Protein AF-A0AAW2HAX3-F1 (afdb_monomer_lite)

Foldseek 3Di:
DWAWEQEPVGIDTDDFDQQDFQLNVLVVPDDPPQDDKWKWKAAPRDIDTDDRRHGLVVVLVVCPPSSVRIHIYIDRDPDDPPPPVCVVVVVVVVDDD

InterPro domains:
  IPR000159 Ras-associating domain [PS50200] (38-79)
  IPR029071 Ubiquitin-like domain superfamily [SSF54236] (14-76)
  IPR047163 Apoptosis-stimulating of p53 protein 1/2 [PTHR24131] (7-83)
  IPR048942 Apoptosis-stimulating of p53 protein 2-like, RA domain [PF21801] (2-76)

pLDDT: mean 79.88, std 16.58, range [43.25, 94.44]

Secondary structure (DSSP, 8-state):
-EEEEE-SS-EEEEE--TT--HHHHHHHHS-TT---EEEEEEETTEEEEPPTTS-HHHHHHHHGGGGGGEEEEEEE----TT-TTTHHHHHHHT---

Structure (mmCIF, N/CA/C/O backbone):
data_AF-A0AAW2HAX3-F1
#
_entry.id   AF-A0AAW2HAX3-F1
#
loop_
_atom_site.group_PDB
_atom_site.id
_atom_site.type_symbol
_atom_site.label_atom_id
_atom_site.label_alt_id
_atom_site.label_comp_id
_atom_site.label_asym_id
_atom_site.label_entity_id
_atom_site.label_seq_id
_atom_site.pdbx_PDB_ins_code
_atom_site.Cartn_x
_atom_site.Cartn_y
_atom_site.Cartn_z
_atom_site.occupancy
_atom_site.B_iso_or_equiv
_atom_site.auth_seq_id
_atom_site.auth_comp_id
_atom_site.auth_asym_id
_atom_site.auth_atom_id
_atom_site.pdbx_PDB_model_num
ATOM 1 N N . MET A 1 1 ? -4.031 -7.495 7.598 1.00 86.69 1 MET A N 1
ATOM 2 C CA . MET A 1 1 ? -4.876 -6.332 7.225 1.00 86.69 1 MET A CA 1
ATOM 3 C C . MET A 1 1 ? -4.948 -6.290 5.707 1.00 86.69 1 MET A C 1
ATOM 5 O O . MET A 1 1 ? -4.022 -6.793 5.092 1.00 86.69 1 MET A O 1
ATOM 9 N N . ILE A 1 2 ? -6.017 -5.777 5.098 1.00 90.12 2 ILE A N 1
ATOM 10 C CA . ILE A 1 2 ? -6.082 -5.622 3.634 1.00 90.12 2 ILE A CA 1
ATOM 11 C C . ILE A 1 2 ? -5.966 -4.135 3.323 1.00 90.12 2 ILE A C 1
ATOM 13 O O . ILE A 1 2 ? -6.723 -3.343 3.884 1.00 90.12 2 ILE A O 1
ATOM 17 N N . VAL A 1 3 ? -5.025 -3.769 2.455 1.00 90.56 3 VAL A N 1
ATOM 18 C CA . VAL A 1 3 ? -4.852 -2.393 1.978 1.00 90.56 3 VAL A CA 1
ATOM 19 C C . VAL A 1 3 ? -5.211 -2.299 0.509 1.00 90.56 3 VAL A C 1
ATOM 21 O O . VAL A 1 3 ? -5.093 -3.268 -0.235 1.00 90.56 3 VAL A O 1
ATOM 24 N N . ARG A 1 4 ? -5.672 -1.120 0.095 1.00 91.50 4 ARG A N 1
ATOM 25 C CA . ARG A 1 4 ? -5.969 -0.834 -1.306 1.00 91.50 4 ARG A CA 1
ATOM 26 C C . ARG A 1 4 ? -4.800 -0.079 -1.911 1.00 91.50 4 ARG A C 1
ATOM 28 O O . ARG A 1 4 ? -4.465 1.009 -1.439 1.00 91.50 4 ARG A O 1
ATOM 35 N N . VAL A 1 5 ? -4.220 -0.669 -2.945 1.00 92.75 5 VAL A N 1
ATOM 36 C CA . VAL A 1 5 ? -3.161 -0.076 -3.754 1.00 92.75 5 VAL A CA 1
ATOM 37 C C . VAL A 1 5 ? -3.783 0.377 -5.065 1.00 92.75 5 VAL A C 1
ATOM 39 O O . VAL A 1 5 ? -4.411 -0.409 -5.767 1.00 92.75 5 VAL A O 1
ATOM 42 N N . LEU A 1 6 ? -3.668 1.663 -5.363 1.00 91.44 6 LEU A N 1
ATOM 43 C CA . LEU A 1 6 ? -4.104 2.263 -6.617 1.00 91.44 6 LEU A CA 1
ATOM 44 C C . LEU A 1 6 ? -2.943 2.193 -7.612 1.00 91.44 6 LEU A C 1
ATOM 46 O O . LEU A 1 6 ? -1.859 2.661 -7.290 1.00 91.44 6 LEU A O 1
ATOM 50 N N . SER A 1 7 ? -3.154 1.646 -8.798 1.00 87.62 7 SER A N 1
ATOM 51 C CA . SER A 1 7 ? -2.212 1.676 -9.924 1.00 87.62 7 SER A CA 1
ATOM 52 C C . SER A 1 7 ? -2.875 2.329 -11.144 1.00 87.62 7 SER A C 1
ATOM 54 O O . SER A 1 7 ? -4.026 2.768 -11.072 1.00 87.62 7 SER A O 1
ATOM 56 N N . GLU A 1 8 ? -2.154 2.433 -12.263 1.00 79.81 8 GLU A N 1
ATOM 57 C CA . GLU A 1 8 ? -2.708 2.952 -13.525 1.00 79.81 8 GLU A CA 1
ATOM 58 C C . GLU A 1 8 ? -3.841 2.062 -14.067 1.00 79.81 8 GLU A C 1
ATOM 60 O O . GLU A 1 8 ? -4.822 2.567 -14.616 1.00 79.81 8 GLU A O 1
ATOM 65 N N . ASP A 1 9 ? -3.749 0.754 -13.832 1.00 77.69 9 ASP A N 1
ATOM 66 C CA . ASP A 1 9 ? -4.687 -0.258 -14.325 1.00 77.69 9 ASP A CA 1
ATOM 67 C C . ASP A 1 9 ? -5.897 -0.488 -13.408 1.00 77.69 9 ASP A C 1
ATOM 69 O O . ASP A 1 9 ? -6.896 -1.080 -13.827 1.00 77.69 9 ASP A O 1
ATOM 73 N N . GLY A 1 10 ? -5.858 -0.005 -12.159 1.00 86.62 10 GLY A N 1
ATOM 74 C CA . GLY A 1 10 ? -6.998 -0.107 -11.254 1.00 86.62 10 GLY A CA 1
ATOM 75 C C . GLY A 1 10 ? -6.665 -0.061 -9.767 1.00 86.62 10 GLY A C 1
ATOM 76 O O . GLY A 1 10 ? -5.740 0.608 -9.319 1.00 86.62 10 GLY A O 1
ATOM 77 N N . ILE A 1 11 ? -7.503 -0.731 -8.974 1.00 89.94 11 ILE A N 1
ATOM 78 C CA . ILE A 1 11 ? -7.343 -0.852 -7.522 1.00 89.94 11 ILE A CA 1
ATOM 79 C C . ILE A 1 11 ? -7.134 -2.325 -7.198 1.00 89.94 11 ILE A C 1
ATOM 81 O O . ILE A 1 11 ? -7.991 -3.145 -7.523 1.00 89.94 11 ILE A O 1
ATOM 85 N N . THR A 1 12 ? -6.052 -2.622 -6.491 1.00 90.75 12 THR A N 1
ATOM 86 C CA . THR A 1 12 ? -5.701 -3.968 -6.041 1.00 90.75 12 THR A CA 1
ATOM 87 C C . THR A 1 12 ? -5.811 -4.044 -4.525 1.00 90.75 12 THR A C 1
ATOM 89 O O . THR A 1 12 ? -5.259 -3.208 -3.803 1.00 90.75 12 THR A O 1
ATOM 92 N N . ASP A 1 13 ? -6.540 -5.036 -4.021 1.00 92.50 13 ASP A N 1
ATOM 93 C CA . ASP A 1 13 ? -6.543 -5.377 -2.604 1.00 92.50 13 ASP A CA 1
ATOM 94 C C . ASP A 1 13 ? -5.363 -6.296 -2.272 1.00 92.50 13 ASP A C 1
ATOM 96 O O . ASP A 1 13 ? -5.252 -7.411 -2.772 1.00 92.50 13 ASP A O 1
ATOM 100 N N . VAL A 1 14 ? -4.459 -5.810 -1.421 1.00 91.12 14 VAL A N 1
ATOM 101 C CA . VAL A 1 14 ? -3.254 -6.545 -1.030 1.00 91.12 14 VAL A CA 1
ATOM 102 C C . VAL A 1 14 ? -3.352 -6.927 0.444 1.00 91.12 14 VAL A C 1
ATOM 104 O O . VAL A 1 14 ? -3.488 -6.045 1.305 1.00 91.12 14 VAL A O 1
ATOM 107 N N . PRO A 1 15 ? -3.292 -8.227 0.781 1.00 92.69 15 PRO A N 1
ATOM 108 C CA . PRO A 1 15 ? -3.165 -8.649 2.163 1.00 92.69 15 PRO A CA 1
ATOM 109 C C . PRO A 1 15 ? -1.751 -8.339 2.665 1.00 92.69 15 PRO A C 1
ATOM 111 O O . PRO A 1 15 ? -0.766 -8.808 2.105 1.00 92.69 15 PRO A O 1
ATOM 114 N N . ILE A 1 16 ? -1.657 -7.581 3.755 1.00 92.88 16 ILE A N 1
ATOM 115 C CA . ILE A 1 16 ? -0.391 -7.251 4.414 1.00 92.88 16 ILE A CA 1
ATOM 116 C C . ILE A 1 16 ? -0.302 -7.895 5.802 1.00 92.88 16 ILE A C 1
ATOM 11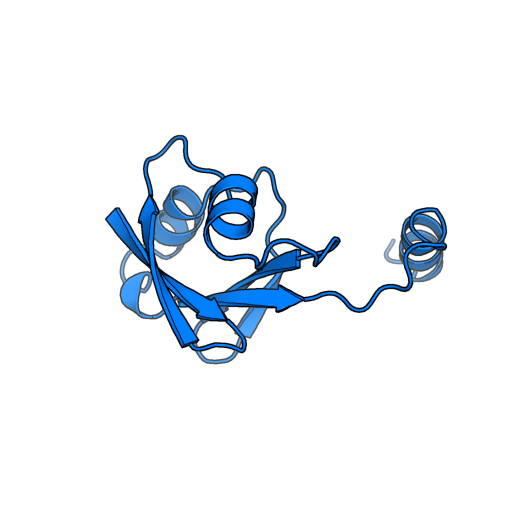8 O O . ILE A 1 16 ? -1.291 -7.964 6.555 1.00 92.88 16 ILE A O 1
ATOM 122 N N . THR A 1 17 ? 0.904 -8.342 6.142 1.00 93.50 17 THR A N 1
ATOM 123 C CA . THR A 1 17 ? 1.328 -8.804 7.468 1.00 93.50 17 THR A CA 1
ATOM 124 C C . THR A 1 17 ? 2.327 -7.800 8.069 1.00 93.50 17 THR A C 1
ATOM 126 O O . THR A 1 17 ? 2.801 -6.911 7.363 1.00 93.50 17 THR A O 1
ATOM 129 N N . PRO A 1 18 ? 2.674 -7.908 9.366 1.00 92.31 18 PRO A N 1
ATOM 130 C CA . PRO A 1 18 ? 3.702 -7.058 9.980 1.00 92.31 18 PRO A CA 1
ATOM 131 C C . PRO A 1 18 ? 5.105 -7.229 9.380 1.00 92.31 18 PRO A C 1
ATOM 133 O O . PRO A 1 18 ? 5.985 -6.414 9.643 1.00 92.31 18 PRO A O 1
ATOM 136 N N . GLU A 1 19 ? 5.328 -8.304 8.624 1.00 93.62 19 GLU A N 1
ATOM 137 C CA . GLU A 1 19 ? 6.588 -8.594 7.938 1.00 93.62 19 GLU A CA 1
ATOM 138 C C . GLU A 1 19 ? 6.573 -8.108 6.485 1.00 93.62 19 GLU A C 1
ATOM 140 O O . GLU A 1 19 ? 7.638 -7.968 5.893 1.00 93.62 19 GLU A O 1
ATOM 145 N N . THR A 1 20 ? 5.391 -7.818 5.925 1.00 94.44 20 THR A N 1
ATOM 146 C CA . THR A 1 20 ? 5.251 -7.291 4.565 1.00 94.44 20 THR A CA 1
ATOM 147 C C . THR A 1 20 ? 5.906 -5.921 4.465 1.00 94.44 20 THR A C 1
ATOM 149 O O . THR A 1 20 ? 5.585 -5.015 5.239 1.00 94.44 20 THR A O 1
ATOM 152 N N . THR A 1 21 ? 6.793 -5.767 3.488 1.00 93.75 21 THR A N 1
ATOM 153 C CA . THR A 1 21 ? 7.471 -4.507 3.170 1.00 93.75 21 THR A CA 1
ATOM 154 C C . THR A 1 21 ? 6.786 -3.782 2.010 1.00 93.75 21 THR A C 1
ATOM 156 O O . THR A 1 21 ? 5.948 -4.349 1.305 1.00 93.75 21 THR A O 1
ATOM 159 N N . CYS A 1 22 ? 7.115 -2.507 1.796 1.00 91.62 22 CYS A N 1
ATOM 160 C CA . CYS A 1 22 ? 6.630 -1.762 0.635 1.00 91.62 22 CYS A CA 1
ATOM 161 C C . CYS A 1 22 ? 7.116 -2.405 -0.666 1.00 91.62 22 CYS A C 1
ATOM 163 O O . CYS A 1 22 ? 6.366 -2.414 -1.639 1.00 91.62 22 CYS A O 1
ATOM 165 N N . PHE A 1 23 ? 8.315 -2.997 -0.661 1.00 90.62 23 PHE A N 1
ATOM 166 C CA . PHE A 1 23 ? 8.817 -3.794 -1.775 1.00 90.62 23 PHE A CA 1
ATOM 167 C C . PHE A 1 23 ? 7.887 -4.962 -2.116 1.00 90.62 23 PHE A C 1
ATOM 169 O O . PHE A 1 23 ? 7.463 -5.073 -3.259 1.00 90.62 23 PHE A O 1
ATOM 176 N N . ASP A 1 24 ? 7.490 -5.775 -1.132 1.00 92.19 24 ASP A N 1
ATOM 177 C CA . ASP A 1 24 ? 6.577 -6.905 -1.366 1.00 92.19 24 ASP A CA 1
ATOM 178 C C . ASP A 1 24 ? 5.247 -6.451 -1.992 1.00 92.19 24 ASP A C 1
ATOM 180 O O . ASP A 1 24 ? 4.706 -7.109 -2.880 1.00 92.19 24 ASP A O 1
ATOM 184 N N . VAL A 1 25 ? 4.716 -5.304 -1.550 1.00 91.50 25 VAL A N 1
ATOM 185 C CA . VAL A 1 25 ? 3.475 -4.730 -2.099 1.00 91.50 25 VAL A CA 1
ATOM 186 C C . VAL A 1 25 ? 3.665 -4.252 -3.536 1.00 91.50 25 VAL A C 1
ATOM 188 O O . VAL A 1 25 ? 2.791 -4.480 -4.373 1.00 91.50 25 VAL A O 1
ATOM 191 N N . VAL A 1 26 ? 4.794 -3.605 -3.825 1.00 89.06 26 VAL A N 1
ATOM 192 C CA . VAL A 1 26 ? 5.160 -3.174 -5.178 1.00 89.06 26 VAL A CA 1
ATOM 193 C C . VAL A 1 26 ? 5.292 -4.382 -6.097 1.00 89.06 26 VAL A C 1
ATOM 195 O O . VAL A 1 26 ? 4.649 -4.405 -7.141 1.00 89.06 26 VAL A O 1
ATOM 198 N N . GLU A 1 27 ? 6.039 -5.407 -5.690 1.00 87.19 27 GLU A N 1
ATOM 199 C CA . GLU A 1 27 ? 6.223 -6.646 -6.455 1.00 87.19 27 GLU A CA 1
ATOM 200 C C . GLU A 1 27 ? 4.902 -7.387 -6.694 1.00 87.19 27 GLU A C 1
ATOM 202 O O . GLU A 1 27 ? 4.718 -8.009 -7.736 1.00 87.19 27 GLU A O 1
ATOM 207 N N . CYS A 1 28 ? 3.962 -7.297 -5.751 1.00 87.62 28 CYS A N 1
ATOM 208 C CA . CYS A 1 28 ? 2.636 -7.889 -5.889 1.00 87.62 28 CYS A CA 1
ATOM 209 C C . CYS A 1 28 ? 1.729 -7.128 -6.874 1.00 87.62 28 CYS A C 1
ATOM 211 O O . CYS A 1 28 ? 0.833 -7.737 -7.457 1.00 87.62 28 CYS A O 1
ATOM 213 N N . CYS A 1 29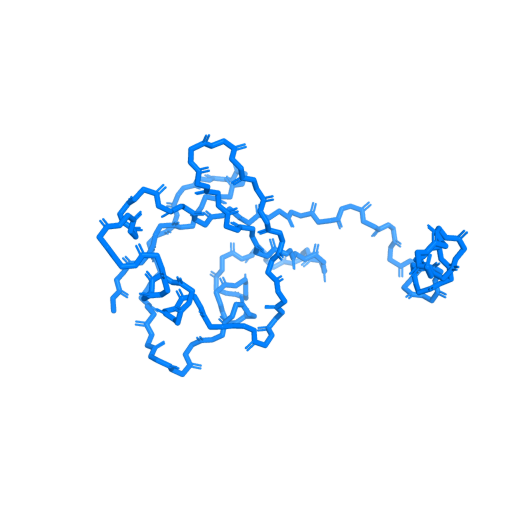 ? 1.903 -5.808 -7.015 1.00 86.56 29 CYS A N 1
ATOM 214 C CA . CYS A 1 29 ? 1.011 -4.954 -7.812 1.00 86.56 29 CYS A CA 1
ATOM 215 C C . CYS A 1 29 ? 1.582 -4.531 -9.166 1.00 86.56 29 CYS A C 1
ATOM 217 O O . CYS A 1 29 ? 0.814 -4.072 -10.007 1.00 86.56 29 CYS A O 1
ATOM 219 N N . ARG A 1 30 ? 2.902 -4.604 -9.354 1.00 83.50 30 ARG A N 1
ATOM 220 C CA . ARG A 1 30 ? 3.568 -4.219 -10.602 1.00 83.50 30 ARG A CA 1
ATOM 221 C C . ARG A 1 30 ? 3.261 -5.213 -11.717 1.00 83.50 30 ARG A C 1
ATOM 223 O O . ARG A 1 30 ? 3.172 -6.420 -11.482 1.00 83.50 30 ARG A O 1
ATOM 230 N N . ASP A 1 31 ? 3.221 -4.712 -12.943 1.00 76.44 31 ASP A N 1
ATOM 231 C CA . ASP A 1 31 ? 3.195 -5.562 -14.125 1.00 76.44 31 ASP A CA 1
ATOM 232 C C . ASP A 1 31 ? 4.589 -6.144 -14.444 1.00 76.44 31 ASP A C 1
ATOM 234 O O . ASP A 1 31 ? 5.633 -5.519 -14.196 1.00 76.44 31 ASP A O 1
ATOM 238 N N . PRO A 1 32 ? 4.643 -7.374 -14.990 1.00 66.56 32 PRO A N 1
ATOM 239 C CA . PRO A 1 32 ? 5.892 -7.996 -15.403 1.00 66.56 32 PRO A CA 1
ATOM 240 C C . PRO A 1 32 ? 6.472 -7.262 -16.622 1.00 66.56 32 PRO A C 1
ATOM 242 O O . PRO A 1 32 ? 6.028 -7.463 -17.750 1.00 66.56 32 PRO A O 1
ATOM 245 N N . GLY A 1 33 ? 7.500 -6.442 -16.400 1.00 63.94 33 GLY A N 1
ATOM 246 C CA . GLY A 1 33 ? 8.184 -5.677 -17.453 1.00 63.94 33 GLY A CA 1
ATOM 247 C C . GLY A 1 33 ? 8.557 -4.247 -17.061 1.00 63.94 33 GLY A C 1
ATOM 248 O O . GLY A 1 33 ? 9.365 -3.635 -17.753 1.00 63.94 33 GLY A O 1
ATOM 249 N N . ASP A 1 34 ? 8.020 -3.741 -15.950 1.00 63.78 34 ASP A N 1
ATOM 250 C CA . ASP A 1 34 ? 8.303 -2.395 -15.448 1.00 63.78 34 ASP A CA 1
ATOM 251 C C . ASP A 1 34 ? 9.354 -2.417 -14.341 1.00 63.78 34 ASP A C 1
ATOM 253 O O . ASP A 1 34 ? 9.144 -3.025 -13.295 1.00 63.78 34 ASP A O 1
ATOM 257 N N . ASP A 1 35 ? 10.503 -1.777 -14.559 1.00 61.84 35 ASP A N 1
ATOM 258 C CA . ASP A 1 35 ? 11.687 -1.976 -13.711 1.00 61.84 35 ASP A CA 1
ATOM 259 C C . ASP A 1 35 ? 11.782 -1.066 -12.474 1.00 61.84 35 ASP A C 1
ATOM 261 O O . ASP A 1 35 ? 12.538 -1.391 -11.561 1.00 61.84 35 ASP A O 1
ATOM 265 N N . LEU A 1 36 ? 11.059 0.061 -12.401 1.00 71.19 36 LEU A N 1
ATOM 266 C CA . LEU A 1 36 ? 11.232 1.043 -11.314 1.00 71.19 36 LEU A CA 1
ATOM 267 C C . LEU A 1 36 ? 9.895 1.595 -10.800 1.00 71.19 36 LEU A C 1
ATOM 269 O O . LEU A 1 36 ? 9.429 2.658 -11.212 1.00 71.19 36 LEU A O 1
ATOM 273 N N . CYS A 1 37 ? 9.294 0.883 -9.849 1.00 80.88 37 CYS A N 1
ATOM 274 C CA . CYS A 1 37 ? 8.048 1.271 -9.188 1.00 80.88 37 CYS A CA 1
ATOM 275 C C . CYS A 1 37 ? 8.317 1.743 -7.754 1.00 80.88 37 CYS A C 1
ATOM 277 O O . CYS A 1 37 ? 9.137 1.157 -7.051 1.00 80.88 37 CYS A O 1
ATOM 279 N N . ALA A 1 38 ? 7.598 2.769 -7.302 1.00 86.50 38 ALA A N 1
ATOM 280 C CA . ALA A 1 38 ? 7.632 3.225 -5.917 1.00 86.50 38 ALA A CA 1
ATOM 281 C C . ALA A 1 38 ? 6.225 3.214 -5.313 1.00 86.50 38 ALA A C 1
ATOM 283 O O . ALA A 1 38 ? 5.251 3.588 -5.972 1.00 86.50 38 ALA A O 1
ATOM 284 N N . LEU A 1 39 ? 6.122 2.818 -4.044 1.00 90.94 39 LEU A N 1
ATOM 285 C CA . LEU A 1 39 ? 4.876 2.918 -3.294 1.00 90.94 39 LEU A CA 1
ATOM 286 C C . LEU A 1 39 ? 4.766 4.313 -2.681 1.00 90.94 39 LEU A C 1
ATOM 288 O O . LEU A 1 39 ? 5.704 4.820 -2.072 1.00 90.94 39 LEU A O 1
ATOM 292 N N . VAL A 1 40 ? 3.613 4.946 -2.832 1.00 92.19 40 VAL A N 1
ATOM 293 C CA . VAL A 1 40 ? 3.342 6.290 -2.327 1.00 92.19 40 VAL A CA 1
ATOM 294 C C . VAL A 1 40 ? 2.161 6.207 -1.378 1.00 92.19 40 VAL A C 1
ATOM 296 O O . VAL A 1 40 ? 1.098 5.722 -1.756 1.00 92.19 40 VAL A O 1
ATOM 299 N N . GLN A 1 41 ? 2.316 6.693 -0.150 1.00 92.06 41 GLN A N 1
ATOM 300 C CA . GLN A 1 41 ? 1.164 6.924 0.719 1.00 92.06 41 GLN A CA 1
ATOM 301 C C . GLN A 1 41 ? 0.517 8.262 0.354 1.00 92.06 41 GLN A C 1
ATOM 303 O O . GLN A 1 41 ? 1.202 9.268 0.162 1.00 92.06 41 GLN A O 1
ATOM 308 N N . VAL A 1 42 ? -0.809 8.280 0.294 1.00 91.25 42 VAL A N 1
ATOM 309 C CA . VAL A 1 42 ? -1.614 9.469 0.032 1.00 91.25 42 VAL A CA 1
ATOM 310 C C . VAL A 1 42 ? -2.603 9.649 1.171 1.00 91.25 42 VAL A C 1
ATOM 312 O O . VAL A 1 42 ? -3.411 8.764 1.439 1.00 91.25 42 VAL A O 1
ATOM 315 N N . TRP A 1 43 ? -2.573 10.808 1.818 1.00 89.31 43 TRP A N 1
ATOM 316 C CA . TRP A 1 43 ? -3.495 11.167 2.889 1.00 89.31 43 TRP A CA 1
ATOM 317 C C . TRP A 1 43 ? -4.027 12.581 2.666 1.00 89.31 43 TRP A C 1
ATOM 319 O O . TRP A 1 43 ? -3.253 13.530 2.600 1.00 89.31 43 TRP A O 1
ATOM 329 N N . ARG A 1 44 ? -5.347 12.737 2.494 1.00 86.81 44 ARG A N 1
ATOM 330 C CA . ARG A 1 44 ? -6.022 14.036 2.247 1.00 86.81 44 ARG A CA 1
ATOM 331 C C . ARG A 1 44 ? -5.327 14.952 1.215 1.00 86.81 44 ARG A C 1
ATOM 333 O O . ARG A 1 44 ? -5.344 16.172 1.346 1.00 86.81 44 ARG A O 1
ATOM 340 N N . GLY A 1 45 ? -4.730 14.368 0.175 1.00 84.00 45 GLY A N 1
ATOM 341 C CA . GLY A 1 45 ? -4.008 15.096 -0.879 1.00 84.00 45 GLY A CA 1
ATOM 342 C C . GLY A 1 45 ? -2.514 15.327 -0.617 1.00 84.00 45 GLY A C 1
ATOM 343 O O . GLY A 1 45 ? -1.831 15.850 -1.491 1.00 84.00 45 GLY A O 1
ATOM 344 N N . TYR A 1 46 ? -1.991 14.914 0.538 1.00 85.94 46 TYR A N 1
ATOM 345 C CA . TYR A 1 46 ? -0.557 14.829 0.805 1.00 85.94 46 TYR A CA 1
ATOM 346 C C . TYR A 1 46 ? -0.016 13.490 0.330 1.00 85.94 46 TYR A C 1
ATOM 348 O O . TYR A 1 46 ? -0.515 12.446 0.739 1.00 85.94 46 TYR A O 1
ATOM 356 N N . GLU A 1 47 ? 1.023 13.528 -0.497 1.00 89.94 47 GLU A N 1
ATOM 357 C CA . GLU A 1 47 ? 1.696 12.342 -1.016 1.00 89.94 47 GLU A CA 1
ATOM 358 C C . GLU A 1 47 ? 3.097 12.221 -0.400 1.00 89.94 47 GLU A C 1
ATOM 360 O O . GLU A 1 47 ? 3.850 13.198 -0.368 1.00 89.94 47 GLU A O 1
ATOM 365 N N . ARG A 1 48 ? 3.468 11.025 0.068 1.00 89.69 48 ARG A N 1
ATOM 366 C CA . ARG A 1 48 ? 4.828 10.698 0.525 1.00 89.69 48 ARG A CA 1
ATOM 367 C C . ARG A 1 48 ? 5.282 9.403 -0.134 1.00 89.69 48 ARG A C 1
ATOM 369 O O . ARG A 1 48 ? 4.610 8.382 -0.023 1.00 89.69 48 ARG A O 1
ATOM 376 N N . VAL A 1 49 ? 6.427 9.458 -0.808 1.00 89.31 49 VAL A N 1
ATOM 377 C CA . VAL A 1 49 ? 7.087 8.269 -1.359 1.00 89.31 49 VAL A CA 1
ATOM 378 C C . VAL A 1 49 ? 7.649 7.445 -0.205 1.00 89.31 49 VAL A C 1
ATOM 380 O O . VAL A 1 49 ? 8.303 7.996 0.682 1.00 89.31 49 VAL A O 1
ATOM 383 N N . LEU A 1 50 ? 7.362 6.149 -0.217 1.00 90.62 50 LEU A N 1
ATOM 384 C CA . LEU A 1 50 ? 7.820 5.180 0.767 1.00 90.62 50 LEU A CA 1
ATOM 385 C C . LEU A 1 50 ? 9.084 4.491 0.265 1.00 90.62 50 LEU A C 1
ATOM 387 O O . LEU A 1 50 ? 9.238 4.262 -0.936 1.00 90.62 50 LEU A O 1
ATOM 391 N N . GLN A 1 51 ? 9.978 4.163 1.191 1.00 88.62 51 GLN A N 1
ATOM 392 C CA . GLN A 1 51 ? 11.138 3.328 0.893 1.00 88.62 51 GLN A CA 1
ATOM 393 C C . GLN A 1 51 ? 10.726 1.857 0.829 1.00 88.62 51 GLN A C 1
ATOM 395 O O . GLN A 1 51 ? 9.744 1.453 1.448 1.00 88.62 51 GLN A O 1
ATOM 400 N N . ASP A 1 52 ? 11.497 1.057 0.102 1.00 87.75 52 ASP A N 1
ATOM 401 C CA . ASP A 1 52 ? 11.266 -0.375 -0.084 1.00 87.75 52 ASP A CA 1
ATOM 402 C C . ASP A 1 52 ? 11.254 -1.149 1.247 1.00 87.75 52 ASP A C 1
ATOM 404 O O . ASP A 1 52 ? 10.382 -1.994 1.445 1.00 87.75 52 ASP A O 1
ATOM 408 N N . GLU A 1 53 ? 12.132 -0.780 2.186 1.00 89.75 53 GLU A N 1
ATOM 409 C CA . GLU A 1 53 ? 12.253 -1.380 3.523 1.00 89.75 53 GLU A CA 1
ATOM 410 C C . GLU A 1 53 ? 11.129 -0.975 4.495 1.00 89.75 53 GLU A C 1
ATOM 412 O O . GLU A 1 53 ? 10.953 -1.609 5.542 1.00 89.75 53 GLU A O 1
ATOM 417 N N . GLU A 1 54 ? 10.366 0.083 4.187 1.00 92.12 54 GLU A N 1
ATOM 418 C CA . GLU A 1 54 ? 9.281 0.532 5.063 1.00 92.12 54 GLU A CA 1
ATOM 419 C C . GLU A 1 54 ? 8.147 -0.495 5.083 1.00 92.12 54 GLU A C 1
ATOM 421 O O . GLU A 1 54 ? 7.914 -1.235 4.125 1.00 92.12 54 GLU A O 1
ATOM 426 N N . ARG A 1 55 ? 7.384 -0.520 6.174 1.00 94.06 55 ARG A N 1
ATOM 427 C CA . ARG A 1 55 ? 6.283 -1.470 6.342 1.00 94.06 55 ARG A CA 1
ATOM 428 C C . ARG A 1 55 ? 4.948 -0.740 6.245 1.00 94.06 55 ARG A C 1
ATOM 430 O O . ARG A 1 55 ? 4.655 0.073 7.122 1.00 94.06 55 ARG A O 1
ATOM 437 N N . PRO A 1 56 ? 4.091 -1.048 5.254 1.00 92.38 56 PRO A N 1
ATOM 438 C CA . PRO A 1 56 ? 2.791 -0.396 5.104 1.00 92.38 56 PRO A CA 1
ATOM 439 C C . PRO A 1 56 ? 1.915 -0.551 6.351 1.00 92.38 56 PRO A C 1
ATOM 441 O O . PRO A 1 56 ? 1.164 0.361 6.684 1.00 92.38 56 PRO A O 1
ATOM 444 N N . LEU A 1 57 ? 2.036 -1.671 7.075 1.00 92.62 57 LEU A N 1
ATOM 445 C CA . LEU A 1 57 ? 1.302 -1.875 8.323 1.00 92.62 57 LEU A CA 1
ATOM 446 C C . LEU A 1 57 ? 1.772 -0.929 9.438 1.00 92.62 57 LEU A C 1
ATOM 448 O O . LEU A 1 57 ? 0.940 -0.433 10.192 1.00 92.62 57 LEU A O 1
ATOM 452 N N . GLU A 1 58 ? 3.079 -0.696 9.560 1.00 92.94 58 GLU A N 1
ATOM 453 C CA . GLU A 1 58 ? 3.634 0.214 10.572 1.00 92.94 58 GLU A CA 1
ATOM 454 C C . GLU A 1 58 ? 3.227 1.652 10.258 1.00 92.94 58 GLU A C 1
ATOM 456 O O . GLU A 1 58 ? 2.699 2.339 11.125 1.00 92.94 58 GLU A O 1
ATOM 461 N N . ILE A 1 59 ? 3.339 2.055 8.988 1.00 91.56 59 ILE A N 1
ATOM 462 C CA . ILE A 1 59 ? 2.912 3.377 8.517 1.00 91.56 59 ILE A CA 1
ATOM 463 C C . ILE A 1 59 ? 1.448 3.626 8.885 1.00 91.56 59 ILE A C 1
ATOM 465 O O . ILE A 1 59 ? 1.118 4.650 9.473 1.00 91.56 59 ILE A O 1
ATOM 469 N N . LEU A 1 60 ? 0.551 2.684 8.576 1.00 91.56 60 LEU A N 1
ATOM 470 C CA . LEU A 1 60 ? -0.868 2.807 8.920 1.00 91.56 60 LEU A CA 1
ATOM 471 C C . LEU A 1 60 ? -1.101 2.894 10.432 1.00 91.56 60 LEU A C 1
ATOM 473 O O . LEU A 1 60 ? -1.944 3.673 10.873 1.00 91.56 60 LEU A O 1
ATOM 477 N N . GLN A 1 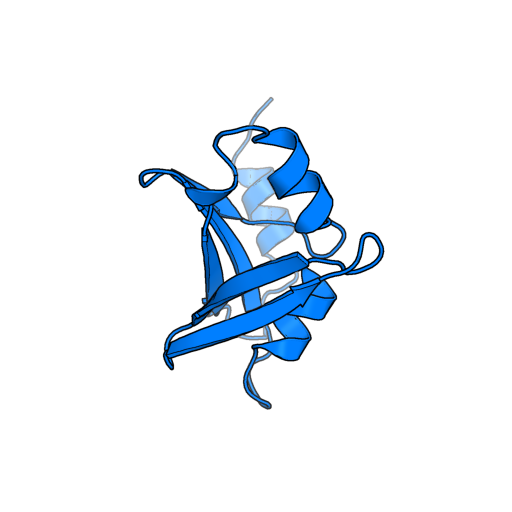61 ? -0.352 2.131 11.228 1.00 91.19 61 GLN A N 1
ATOM 478 C CA . GLN A 1 61 ? -0.438 2.204 12.685 1.00 91.19 61 GLN A CA 1
ATOM 479 C C . GLN A 1 61 ? 0.006 3.570 13.226 1.00 91.19 61 GLN A C 1
ATOM 481 O O . GLN A 1 61 ? -0.626 4.063 14.160 1.00 91.19 61 GLN A O 1
ATOM 486 N N . GLU A 1 62 ? 1.015 4.211 12.626 1.00 91.06 62 GLU A N 1
ATOM 487 C CA . GLU A 1 62 ? 1.438 5.571 12.999 1.00 91.06 62 GLU A CA 1
ATOM 488 C C . GLU A 1 62 ? 0.332 6.613 12.772 1.00 91.06 62 GLU A C 1
ATOM 490 O O . GLU A 1 62 ? 0.189 7.545 13.564 1.00 91.06 62 GLU A O 1
ATOM 495 N N . TRP A 1 63 ? -0.506 6.428 11.747 1.00 89.19 63 TRP A N 1
ATOM 496 C CA . TRP A 1 63 ? -1.683 7.275 11.506 1.00 89.19 63 TRP A CA 1
ATOM 497 C C . TRP A 1 63 ? -2.836 7.029 12.494 1.00 89.19 63 TRP A C 1
ATOM 499 O O . TRP A 1 63 ? -3.757 7.844 12.589 1.00 89.19 63 TRP A O 1
ATOM 509 N N . GLY A 1 64 ? -2.819 5.919 13.237 1.00 90.00 64 GLY A N 1
ATOM 510 C CA . GLY A 1 64 ? -3.802 5.597 14.270 1.00 90.00 64 GLY A CA 1
ATOM 511 C C . GLY A 1 64 ? -5.254 5.610 13.755 1.00 90.00 64 GLY A C 1
ATOM 512 O O . GLY A 1 64 ? -5.621 4.759 12.941 1.00 90.00 64 GLY A O 1
ATOM 513 N N . PRO A 1 65 ? -6.127 6.519 14.233 1.00 89.12 65 PRO A N 1
ATOM 514 C CA . PRO A 1 65 ? -7.521 6.585 13.789 1.00 89.12 65 PRO A CA 1
ATOM 515 C C . PRO A 1 65 ? -7.686 7.075 12.342 1.00 89.12 65 PRO A C 1
ATOM 517 O O . PRO A 1 65 ? -8.712 6.789 11.732 1.00 89.12 65 PRO A O 1
ATOM 520 N N . GLU A 1 66 ? -6.701 7.783 11.780 1.00 88.19 66 GLU A N 1
ATOM 521 C CA . GLU A 1 66 ? -6.764 8.328 10.414 1.00 88.19 66 GLU A CA 1
ATOM 522 C C . GLU A 1 66 ? -6.253 7.337 9.354 1.00 88.19 66 GLU A C 1
ATOM 524 O O . GLU A 1 66 ? -6.221 7.654 8.167 1.00 88.19 66 GLU A O 1
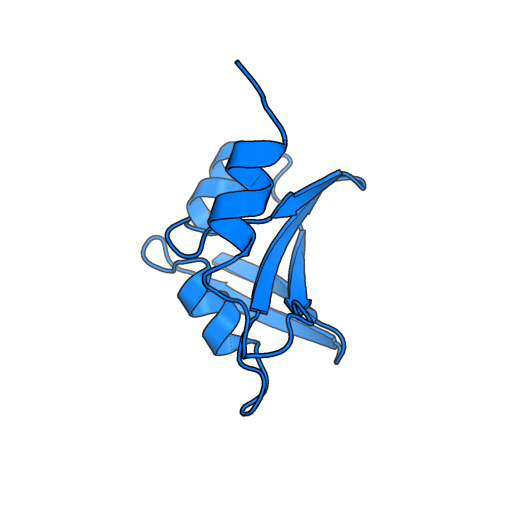ATOM 529 N N . GLN A 1 67 ? -5.893 6.114 9.758 1.00 89.00 67 GLN A N 1
ATOM 530 C CA . GLN A 1 67 ? -5.348 5.087 8.866 1.00 89.00 67 GLN A CA 1
ATOM 531 C C . GLN A 1 67 ? -6.291 4.700 7.711 1.00 89.00 67 GLN A C 1
ATOM 533 O O . GLN A 1 67 ? -5.816 4.351 6.637 1.00 89.00 67 GLN A O 1
ATOM 538 N N . ASP A 1 68 ? -7.615 4.781 7.900 1.00 86.38 68 ASP A N 1
ATOM 539 C CA . ASP A 1 68 ? -8.606 4.465 6.851 1.00 86.38 68 ASP A CA 1
ATOM 540 C C . ASP A 1 68 ? -8.611 5.511 5.719 1.00 86.38 68 ASP A C 1
ATOM 542 O O . ASP A 1 68 ? -9.000 5.230 4.586 1.00 86.38 68 ASP A O 1
ATOM 546 N N . GLU A 1 69 ? -8.121 6.722 6.003 1.00 89.12 69 GLU A N 1
ATOM 547 C CA . GLU A 1 69 ? -7.982 7.791 5.012 1.00 89.12 69 GLU A CA 1
ATOM 548 C C . GLU A 1 69 ? -6.682 7.687 4.207 1.00 89.12 69 GLU A C 1
ATOM 550 O O . GLU A 1 69 ? -6.549 8.341 3.165 1.00 89.12 69 GLU A O 1
ATOM 555 N N . VAL A 1 70 ? -5.727 6.879 4.676 1.00 91.19 70 VAL A N 1
ATOM 556 C CA . VAL A 1 70 ? -4.452 6.643 4.001 1.00 91.19 70 VAL A CA 1
ATOM 557 C C . VAL A 1 70 ? -4.663 5.646 2.871 1.00 91.19 70 VAL A C 1
ATOM 559 O O . VAL A 1 70 ? -5.166 4.539 3.054 1.00 91.19 70 VAL A O 1
ATOM 562 N N . LYS A 1 71 ? -4.247 6.040 1.674 1.00 91.50 71 LYS A N 1
ATOM 563 C CA . LYS A 1 71 ? -4.288 5.209 0.472 1.00 91.50 71 LYS A CA 1
A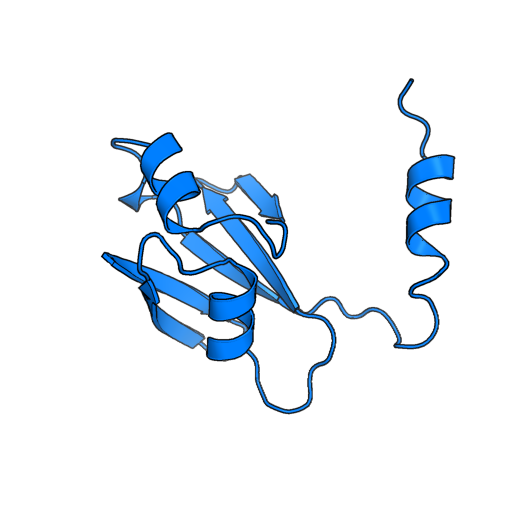TOM 564 C C . LYS A 1 71 ? -2.874 4.938 0.004 1.00 91.50 71 LYS A C 1
ATOM 566 O O . LYS A 1 71 ? -2.013 5.801 0.137 1.00 91.50 71 LYS A O 1
ATOM 571 N N . PHE A 1 72 ? -2.651 3.775 -0.588 1.00 93.69 72 PHE A N 1
ATOM 572 C CA . PHE A 1 72 ? -1.388 3.480 -1.248 1.00 93.69 72 PHE A CA 1
ATOM 573 C C . PHE A 1 72 ? -1.563 3.634 -2.753 1.00 93.69 72 PHE A C 1
ATOM 575 O O . PHE A 1 72 ? -2.567 3.202 -3.310 1.00 93.69 72 PHE A O 1
ATOM 582 N N . LEU A 1 73 ? -0.600 4.272 -3.399 1.00 92.31 73 LEU A N 1
ATOM 583 C CA . LEU A 1 73 ? -0.545 4.489 -4.835 1.00 92.31 73 LEU A CA 1
ATOM 584 C C . LEU A 1 73 ? 0.766 3.896 -5.349 1.00 92.31 73 LEU A C 1
ATOM 586 O O . LEU A 1 73 ? 1.839 4.231 -4.852 1.00 92.31 73 LEU A O 1
ATOM 590 N N . LEU A 1 74 ? 0.678 3.027 -6.342 1.00 90.44 74 LEU A N 1
ATOM 591 C CA . LEU A 1 74 ? 1.810 2.546 -7.108 1.00 90.44 74 LEU A CA 1
ATOM 592 C C . LEU A 1 74 ? 2.153 3.608 -8.155 1.00 90.44 74 LEU A C 1
ATOM 594 O O . LEU A 1 74 ? 1.321 3.956 -8.993 1.00 90.44 74 LEU A O 1
ATOM 598 N N . ARG A 1 75 ? 3.367 4.156 -8.086 1.00 86.94 75 ARG A N 1
ATOM 599 C CA . ARG A 1 75 ? 3.857 5.144 -9.049 1.00 86.94 75 ARG A CA 1
ATOM 600 C C . ARG A 1 75 ? 5.024 4.554 -9.827 1.00 86.94 75 ARG A C 1
ATOM 602 O O . ARG A 1 75 ? 6.086 4.297 -9.260 1.00 86.94 75 ARG A O 1
ATOM 609 N N . TYR A 1 76 ? 4.829 4.391 -11.130 1.00 81.62 76 TYR A N 1
ATOM 610 C CA . TYR A 1 76 ? 5.897 4.039 -12.053 1.00 81.62 76 TYR A CA 1
ATOM 611 C C . TYR A 1 76 ? 6.834 5.237 -12.200 1.00 81.62 76 TYR A C 1
ATOM 613 O O . TYR A 1 76 ? 6.432 6.336 -12.596 1.00 81.62 76 TYR A O 1
ATOM 621 N N . THR A 1 77 ? 8.094 5.053 -11.817 1.00 66.69 77 THR A N 1
ATOM 622 C CA . THR A 1 77 ? 9.109 6.080 -12.013 1.00 66.69 77 THR A CA 1
ATOM 623 C C . THR A 1 77 ? 9.676 5.870 -13.404 1.00 66.69 77 THR A C 1
ATOM 625 O O . THR A 1 77 ? 10.453 4.949 -13.636 1.00 66.69 77 THR A O 1
ATOM 628 N N . VAL A 1 78 ? 9.287 6.733 -14.344 1.00 54.44 78 VAL A N 1
ATOM 629 C CA . VAL A 1 78 ? 9.839 6.765 -15.706 1.00 54.44 78 VAL A CA 1
ATOM 630 C C . VAL A 1 78 ? 11.262 7.330 -15.650 1.00 54.44 78 VAL A C 1
ATOM 632 O O . VAL A 1 78 ? 11.550 8.441 -16.092 1.00 54.44 78 VAL A O 1
ATOM 635 N N . LEU A 1 79 ? 12.171 6.598 -15.016 1.00 46.97 79 LEU A N 1
ATOM 636 C CA . LEU A 1 79 ? 13.593 6.865 -15.109 1.00 46.97 79 LEU A CA 1
ATOM 637 C C . LEU A 1 79 ? 14.114 6.011 -16.260 1.00 46.97 79 LEU A C 1
ATOM 639 O O . LEU A 1 79 ? 13.986 4.787 -16.205 1.00 46.97 79 LEU A O 1
ATOM 643 N N . PRO A 1 80 ? 14.678 6.612 -17.324 1.00 43.25 80 PRO A N 1
ATOM 644 C CA . PRO A 1 80 ? 15.339 5.821 -18.347 1.00 43.25 80 PRO A CA 1
ATOM 645 C C . PRO A 1 80 ? 16.423 4.991 -17.651 1.00 43.25 80 PRO A C 1
ATOM 647 O O . PRO A 1 80 ? 17.243 5.551 -16.922 1.00 43.25 80 PRO A O 1
ATOM 650 N N . GLN A 1 81 ? 16.402 3.672 -17.874 1.00 47.97 81 GLN A N 1
ATOM 651 C CA . GLN A 1 81 ? 17.186 2.606 -17.217 1.00 47.97 81 GLN A CA 1
ATOM 652 C C . GLN A 1 81 ? 18.721 2.821 -17.159 1.00 47.97 81 GLN A C 1
ATOM 654 O O . GLN A 1 81 ? 19.454 1.961 -16.682 1.00 47.97 81 GLN A O 1
ATOM 659 N N . ASN A 1 82 ? 19.242 3.958 -17.622 1.00 46.84 82 ASN A N 1
ATOM 660 C CA . ASN A 1 82 ? 20.662 4.237 -17.772 1.00 46.84 82 ASN A CA 1
ATOM 661 C C . ASN A 1 82 ? 21.249 5.245 -16.761 1.00 46.84 82 ASN A C 1
ATOM 663 O O . ASN A 1 82 ? 22.423 5.582 -16.877 1.00 46.84 82 ASN A O 1
ATOM 667 N N . HIS A 1 83 ? 20.483 5.746 -15.782 1.00 48.81 83 HIS A N 1
ATOM 668 C CA . HIS A 1 83 ? 20.954 6.840 -14.913 1.00 48.81 83 HIS A CA 1
ATOM 669 C C . HIS A 1 83 ? 20.854 6.595 -13.400 1.00 48.81 83 HIS A C 1
ATOM 671 O O . HIS A 1 83 ? 20.964 7.550 -12.637 1.00 48.81 83 HIS A O 1
ATOM 677 N N . LEU A 1 84 ? 20.740 5.345 -12.922 1.00 51.16 84 LEU A N 1
ATOM 678 C CA . LEU A 1 84 ? 20.663 5.050 -11.473 1.00 51.16 84 LEU A CA 1
ATOM 679 C C . LEU A 1 84 ? 21.857 5.608 -10.657 1.00 51.16 84 LEU A C 1
ATOM 681 O O . LEU A 1 84 ? 21.724 5.845 -9.464 1.00 51.16 84 LEU A O 1
ATOM 685 N N . GLY A 1 85 ? 22.989 5.919 -11.302 1.00 49.47 85 GLY A N 1
ATOM 686 C CA . GLY A 1 85 ? 24.138 6.597 -10.684 1.00 49.47 85 GLY A CA 1
ATOM 687 C C . GLY A 1 85 ? 24.098 8.137 -10.656 1.00 49.47 85 GLY A C 1
ATOM 688 O O . GLY A 1 85 ? 25.039 8.752 -10.152 1.00 49.47 85 GLY A O 1
ATOM 689 N N . GLU A 1 86 ? 23.067 8.786 -11.208 1.00 48.56 86 GLU A N 1
ATOM 690 C CA . GLU A 1 86 ? 22.984 10.257 -11.293 1.00 48.56 86 GLU A CA 1
ATOM 691 C C . GLU A 1 86 ? 22.000 10.879 -10.286 1.00 48.56 86 GLU A C 1
ATOM 693 O O . GLU A 1 86 ? 22.172 12.036 -9.901 1.00 48.56 86 GLU A O 1
ATOM 698 N N . TYR A 1 87 ? 21.039 10.112 -9.759 1.00 49.78 87 TYR A N 1
ATOM 699 C CA . TYR A 1 87 ? 20.067 10.613 -8.773 1.00 49.78 87 TYR A CA 1
ATOM 700 C C . TYR A 1 87 ? 20.694 10.886 -7.399 1.00 49.78 87 TYR A C 1
ATOM 702 O O . TYR A 1 87 ? 20.361 11.887 -6.760 1.00 49.78 87 TYR A O 1
ATOM 710 N N . GLU A 1 88 ? 21.670 10.073 -6.975 1.00 52.28 88 GLU A N 1
ATOM 711 C CA . GLU A 1 88 ? 22.451 10.358 -5.761 1.00 52.28 88 GLU A CA 1
ATOM 712 C C . GLU A 1 88 ? 23.242 11.671 -5.894 1.00 52.28 88 GLU A C 1
ATOM 714 O O . GLU A 1 88 ? 23.379 12.425 -4.929 1.00 52.28 88 GLU A O 1
ATOM 719 N N . LYS A 1 89 ? 23.699 12.014 -7.107 1.00 50.22 89 LYS A N 1
ATOM 720 C CA . LYS A 1 89 ? 24.399 13.282 -7.359 1.00 50.22 89 LYS A CA 1
ATOM 721 C C . LYS A 1 89 ? 23.459 14.484 -7.368 1.00 50.22 89 LYS A C 1
ATOM 723 O O . LYS A 1 89 ? 23.865 15.560 -6.924 1.00 50.22 89 LYS A O 1
ATOM 728 N N . GLU A 1 90 ? 22.223 14.336 -7.840 1.00 48.69 90 GLU A N 1
ATOM 729 C CA . GLU A 1 90 ? 21.273 15.453 -7.886 1.00 48.69 90 GLU A CA 1
ATOM 730 C C . GLU A 1 90 ? 20.695 15.789 -6.500 1.00 48.69 90 GLU A C 1
ATOM 732 O O . GLU A 1 90 ? 20.515 16.967 -6.180 1.00 48.69 90 GLU A O 1
ATOM 737 N N . LEU A 1 91 ? 20.508 14.789 -5.627 1.00 53.03 91 LEU A N 1
ATOM 738 C CA . LEU A 1 91 ? 20.146 15.011 -4.221 1.00 53.03 91 LEU A CA 1
ATOM 739 C C . LEU A 1 91 ? 21.277 15.686 -3.431 1.00 53.03 91 LEU A C 1
ATOM 741 O O . LEU A 1 91 ? 21.009 16.598 -2.649 1.00 53.03 91 LEU A O 1
ATOM 745 N N . PHE A 1 92 ? 22.537 15.326 -3.694 1.00 55.00 92 PHE A N 1
ATOM 746 C CA . PHE A 1 92 ? 23.687 16.012 -3.094 1.00 55.00 92 PHE A CA 1
ATOM 747 C C . PHE A 1 92 ? 23.857 17.446 -3.633 1.00 55.00 92 PHE A C 1
ATOM 749 O O . PHE A 1 92 ? 24.241 18.357 -2.901 1.00 55.00 92 PHE A O 1
ATOM 756 N N . SER A 1 93 ? 23.502 17.681 -4.902 1.00 50.38 93 SER A N 1
ATOM 757 C CA . SER A 1 93 ? 23.570 19.005 -5.543 1.00 50.38 93 SER A CA 1
ATOM 758 C C . SER A 1 93 ? 22.455 19.958 -5.097 1.00 50.38 93 SER A C 1
ATOM 760 O O . SER A 1 93 ? 22.621 21.175 -5.161 1.00 50.38 93 SER A O 1
ATOM 762 N N . ARG A 1 94 ? 21.322 19.430 -4.615 1.00 53.25 94 ARG A N 1
ATOM 763 C CA . ARG A 1 94 ? 20.173 20.215 -4.125 1.00 53.25 94 ARG A CA 1
ATOM 764 C C . ARG A 1 94 ? 20.257 20.631 -2.654 1.00 53.25 94 ARG A C 1
ATOM 766 O O . ARG A 1 94 ? 19.258 21.104 -2.122 1.00 53.25 94 ARG A O 1
ATOM 773 N N . GLY A 1 95 ? 21.435 20.504 -2.035 1.00 51.59 95 GLY A N 1
ATOM 774 C CA . GLY A 1 95 ? 21.881 21.288 -0.878 1.00 51.59 95 GLY A CA 1
ATOM 775 C C . GLY A 1 95 ? 20.820 21.576 0.186 1.00 51.59 95 GLY A C 1
ATOM 776 O O . GLY A 1 95 ? 20.189 22.631 0.170 1.00 51.59 95 GLY A O 1
ATOM 777 N N . ARG A 1 96 ? 20.686 20.681 1.167 1.00 50.34 96 ARG A N 1
ATOM 778 C C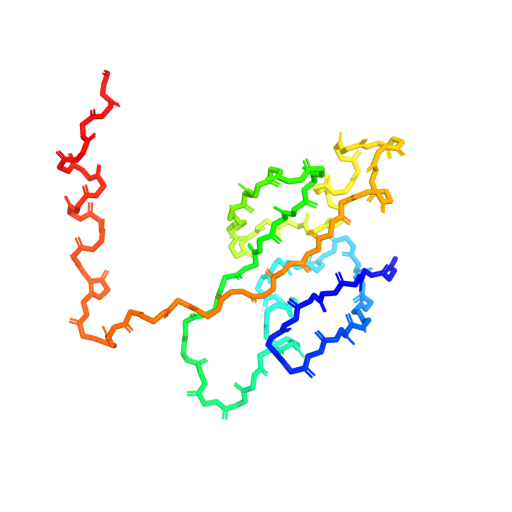A . ARG A 1 96 ? 20.053 21.019 2.445 1.00 50.34 96 ARG A CA 1
ATOM 779 C C . ARG A 1 96 ? 20.989 20.633 3.594 1.00 50.34 96 ARG A C 1
ATOM 781 O O . ARG A 1 96 ? 20.867 19.555 4.167 1.00 50.34 96 ARG A O 1
ATOM 788 N N . VAL A 1 97 ? 21.962 21.514 3.844 1.00 49.84 97 VAL A N 1
ATOM 789 C CA . VAL A 1 97 ? 22.538 21.757 5.179 1.00 49.84 97 VAL A CA 1
ATOM 790 C C . VAL A 1 97 ? 21.743 22.863 5.856 1.00 49.84 97 VAL A C 1
ATOM 792 O O . VAL A 1 97 ? 21.255 23.751 5.119 1.00 49.84 97 VAL A O 1
#

Radius of gyration: 14.57 Å; chains: 1; bounding box: 33×31×33 Å

Sequence (97 aa):
MIVRVLSEDGITDVPITPETTCFDVVECCRDPGDDLCALVQVWRGYERVLQDEERPLEILQEWGPEQDEVKFLLRYTVLPQNHLGEYEKELFSRGRV

Organism: NCBI:txid328185